Protein AF-A0AAT9EXA2-F1 (afdb_monomer)

Sequence (111 aa):
MKRIVLAGVALCSCCFAQARVDLEYHAAPPKDSKVTEEYQKKRDALRHKVWNVDNLTLANEQAIAREQQREAAETAERQQRNLEQQQKKQRCLRRHSKDPHREAKCYTHSF

Structure (mmCIF, N/CA/C/O backbone):
data_AF-A0AAT9EXA2-F1
#
_entry.id   AF-A0AAT9EXA2-F1
#
loop_
_atom_site.group_PDB
_atom_site.id
_atom_site.type_symbol
_atom_site.label_atom_id
_atom_site.label_alt_id
_atom_site.label_comp_id
_atom_site.label_asym_id
_atom_site.label_entity_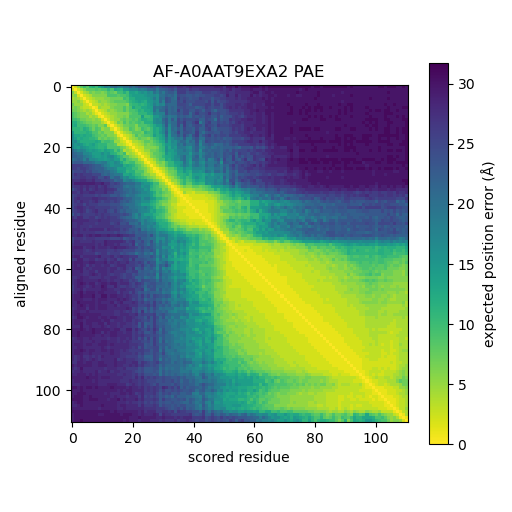id
_atom_site.label_seq_id
_atom_site.pdbx_PDB_ins_code
_atom_site.Cartn_x
_atom_site.Cartn_y
_atom_site.Cartn_z
_atom_site.occupancy
_atom_site.B_iso_or_equiv
_atom_site.auth_seq_id
_atom_site.auth_comp_id
_atom_site.auth_asym_id
_atom_site.auth_atom_id
_atom_site.pdbx_PDB_model_num
ATOM 1 N N . MET A 1 1 ? -45.460 -27.686 87.177 1.00 50.16 1 MET A N 1
ATOM 2 C CA . MET A 1 1 ? -46.004 -26.866 86.066 1.00 50.16 1 MET A CA 1
ATOM 3 C C . MET A 1 1 ? -45.321 -25.503 85.855 1.00 50.16 1 MET A C 1
ATOM 5 O O . MET A 1 1 ? -45.419 -24.980 84.760 1.00 50.16 1 MET A O 1
ATOM 9 N N . LYS A 1 2 ? -44.564 -24.935 86.814 1.00 54.06 2 LYS A N 1
ATOM 10 C CA . LYS A 1 2 ? -43.887 -23.624 86.637 1.00 54.06 2 LYS A CA 1
ATOM 11 C C . LYS A 1 2 ? -42.674 -23.623 85.679 1.00 54.06 2 LYS A C 1
ATOM 13 O O . LYS A 1 2 ? -42.383 -22.603 85.072 1.00 54.06 2 LYS A O 1
ATOM 18 N N . ARG A 1 3 ? -41.983 -24.760 85.508 1.00 55.81 3 ARG A N 1
ATOM 19 C CA . ARG A 1 3 ? -40.757 -24.861 84.681 1.00 55.81 3 ARG A CA 1
ATOM 20 C C . ARG A 1 3 ? -41.019 -24.913 83.167 1.00 55.81 3 ARG A C 1
ATOM 22 O O . ARG A 1 3 ? -40.190 -24.452 82.398 1.00 55.81 3 ARG A O 1
ATOM 29 N N . ILE A 1 4 ? -42.181 -25.421 82.754 1.00 59.56 4 ILE A N 1
ATOM 30 C CA . ILE A 1 4 ? -42.553 -25.569 81.334 1.00 59.56 4 ILE A CA 1
ATOM 31 C C . ILE A 1 4 ? -42.943 -24.208 80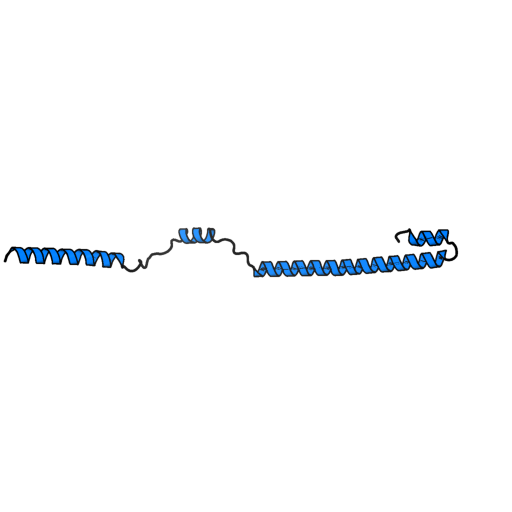.737 1.00 59.56 4 ILE A C 1
ATOM 33 O O . ILE A 1 4 ? -42.571 -23.892 79.614 1.00 59.56 4 ILE A O 1
ATOM 37 N N . VAL A 1 5 ? -43.616 -23.365 81.527 1.00 60.38 5 VAL A N 1
ATOM 38 C CA . VAL A 1 5 ? -44.009 -22.007 81.116 1.00 60.38 5 VAL A CA 1
ATOM 39 C C . VAL A 1 5 ? -42.778 -21.119 80.905 1.00 60.38 5 VAL A C 1
ATOM 41 O O . VAL A 1 5 ? -42.699 -20.414 79.907 1.00 60.38 5 VAL A O 1
ATOM 44 N N . LEU A 1 6 ? -41.773 -21.210 81.784 1.00 58.03 6 LEU A N 1
ATOM 45 C CA . LEU A 1 6 ? -40.513 -20.466 81.647 1.00 58.03 6 LEU A CA 1
ATOM 46 C C . LEU A 1 6 ? -39.705 -20.886 80.409 1.00 58.03 6 LEU A C 1
ATOM 48 O O . LEU A 1 6 ? -39.175 -20.026 79.710 1.00 58.03 6 LEU A O 1
ATOM 52 N N . ALA A 1 7 ? -39.657 -22.186 80.103 1.00 58.06 7 ALA A N 1
ATOM 53 C CA . ALA A 1 7 ? -39.002 -22.684 78.894 1.00 58.06 7 ALA A CA 1
ATOM 54 C C . ALA A 1 7 ? -39.726 -22.231 77.611 1.00 58.06 7 ALA A C 1
ATOM 56 O O . ALA A 1 7 ? -39.072 -21.863 76.638 1.00 58.06 7 ALA A O 1
ATOM 57 N N . GLY A 1 8 ? -41.064 -22.188 77.624 1.00 59.44 8 GLY A N 1
ATOM 58 C CA . GLY A 1 8 ? -41.862 -21.694 76.498 1.00 59.44 8 GLY A CA 1
ATOM 59 C C . GLY A 1 8 ? -41.655 -20.203 76.212 1.00 59.44 8 GLY A C 1
ATOM 60 O O . GLY A 1 8 ? -41.521 -19.817 75.055 1.00 59.44 8 GLY A O 1
ATOM 61 N N . VAL A 1 9 ? -41.553 -19.366 77.252 1.00 60.59 9 VAL A N 1
ATOM 62 C CA . VAL A 1 9 ? -41.283 -17.920 77.106 1.00 60.59 9 VAL A CA 1
ATOM 63 C C . VAL A 1 9 ? -39.867 -17.666 76.573 1.00 60.59 9 VAL A C 1
ATOM 65 O O . VAL A 1 9 ? -39.679 -16.802 75.716 1.00 60.59 9 VAL A O 1
ATOM 68 N N . ALA A 1 10 ? -38.882 -18.444 77.031 1.00 59.31 10 ALA A N 1
ATOM 69 C CA . ALA A 1 10 ? -37.506 -18.345 76.550 1.00 59.31 10 ALA A CA 1
ATOM 70 C C . ALA A 1 10 ? -37.379 -18.752 75.072 1.00 59.31 10 ALA A C 1
ATOM 72 O O . ALA A 1 10 ? -36.789 -18.012 74.289 1.00 59.31 10 ALA A O 1
ATOM 73 N N . LEU A 1 11 ? -37.996 -19.870 74.671 1.00 59.12 11 LEU A N 1
ATOM 74 C CA . LEU A 1 11 ? -38.008 -20.327 73.275 1.00 59.12 11 LEU A CA 1
ATOM 75 C C . LEU A 1 11 ? -38.705 -19.325 72.344 1.00 59.12 11 LEU A C 1
ATOM 77 O O . LEU A 1 11 ? -38.208 -19.055 71.255 1.00 59.12 11 LEU A O 1
ATOM 81 N N . CYS A 1 12 ? -39.807 -18.720 72.793 1.00 59.47 12 CYS A N 1
ATOM 82 C CA . CYS A 1 12 ? -40.532 -17.716 72.016 1.00 59.47 12 CYS A CA 1
ATOM 83 C C . CYS A 1 12 ? -39.682 -16.447 71.795 1.00 59.47 12 CYS A C 1
ATOM 85 O O . CYS A 1 12 ? -39.610 -15.939 70.682 1.00 59.47 12 CYS A O 1
ATOM 87 N N . SER A 1 13 ? -38.961 -15.980 72.824 1.00 59.03 13 SER A N 1
ATOM 88 C CA . SER A 1 13 ? -38.085 -14.797 72.748 1.00 59.03 13 SER A CA 1
ATOM 89 C C . SER A 1 13 ? -36.921 -14.959 71.754 1.00 59.03 13 SER A C 1
ATOM 91 O O . SER A 1 13 ? -36.599 -14.029 71.011 1.00 59.03 13 SER A O 1
ATOM 93 N N . CYS A 1 14 ? -36.317 -16.150 71.679 1.00 57.88 14 CYS A N 1
ATOM 94 C CA . CYS A 1 14 ? -35.193 -16.421 70.777 1.00 57.88 14 CYS A CA 1
ATOM 95 C C . CYS A 1 14 ? -35.599 -16.418 69.291 1.00 57.88 14 CYS A C 1
ATOM 97 O O . CYS A 1 14 ? -34.852 -15.908 68.455 1.00 57.88 14 CYS A O 1
ATOM 99 N N . CYS A 1 15 ? -36.799 -16.908 68.960 1.00 58.69 15 CYS A N 1
ATOM 100 C CA . CYS A 1 15 ? -37.290 -16.942 67.579 1.00 58.69 15 CYS A CA 1
ATOM 101 C C . CYS A 1 15 ? -37.530 -15.537 66.997 1.00 58.69 15 CYS A C 1
ATOM 103 O O . CYS A 1 15 ? -37.249 -15.300 65.822 1.00 58.69 15 CYS A O 1
ATOM 105 N N . PHE A 1 16 ? -37.992 -14.579 67.810 1.00 57.62 16 PHE A N 1
ATOM 106 C CA . PHE A 1 16 ? -38.194 -13.197 67.353 1.00 57.62 16 PHE A CA 1
ATOM 107 C C . PHE A 1 16 ? -36.881 -12.437 67.131 1.00 57.62 16 PHE A C 1
ATOM 109 O O . PHE A 1 16 ? -36.838 -11.535 66.295 1.00 57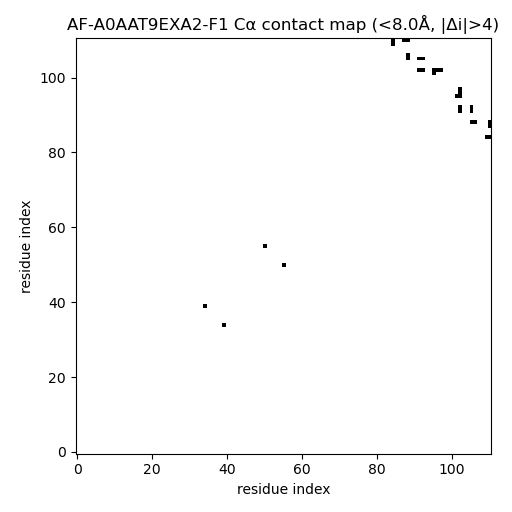.62 16 PHE A O 1
ATOM 116 N N . ALA A 1 17 ? -35.809 -12.793 67.846 1.00 58.38 17 ALA A N 1
ATOM 117 C CA . ALA A 1 17 ? -34.489 -12.204 67.632 1.00 58.38 17 ALA A CA 1
ATOM 118 C C . ALA A 1 17 ? -33.882 -12.641 66.288 1.00 58.38 17 ALA A C 1
ATOM 120 O O . ALA A 1 17 ? -33.373 -11.800 65.554 1.00 58.38 17 ALA A O 1
ATOM 121 N N . GLN A 1 18 ? -33.996 -13.924 65.926 1.00 58.06 18 GLN A N 1
ATOM 122 C CA . GLN A 1 18 ? -33.449 -14.446 64.665 1.00 58.06 18 GLN A CA 1
ATOM 123 C C . GLN A 1 18 ? -34.204 -13.917 63.436 1.00 58.06 18 GLN A C 1
ATOM 125 O O . GLN A 1 18 ? -33.579 -13.565 62.440 1.00 58.06 18 GLN A O 1
ATOM 130 N N . ALA A 1 19 ? -35.528 -13.757 63.530 1.00 58.94 19 ALA A N 1
ATOM 131 C CA . ALA A 1 19 ? -36.341 -13.231 62.433 1.00 58.94 19 ALA A CA 1
ATOM 132 C C . ALA A 1 19 ? -36.059 -11.750 62.100 1.00 58.94 19 ALA A C 1
ATOM 134 O O . ALA A 1 19 ? -36.269 -11.326 60.965 1.00 58.94 19 ALA A O 1
ATOM 135 N N . ARG A 1 20 ? -35.580 -10.949 63.065 1.00 58.22 20 ARG A N 1
ATOM 136 C CA . ARG A 1 20 ? -35.201 -9.548 62.804 1.00 58.22 20 ARG A CA 1
ATOM 137 C C . ARG A 1 20 ? -33.886 -9.422 62.045 1.00 58.22 20 ARG A C 1
ATOM 139 O O . ARG A 1 20 ? -33.782 -8.562 61.179 1.00 58.22 20 ARG A O 1
ATOM 146 N N . VAL A 1 21 ? -32.921 -10.290 62.337 1.00 58.22 21 VAL A N 1
ATOM 147 C CA . VAL A 1 21 ? -31.608 -10.269 61.676 1.00 58.22 21 VAL A CA 1
ATOM 148 C C . VAL A 1 21 ? -31.733 -10.672 60.203 1.00 58.22 21 VAL A C 1
ATOM 150 O O . VAL A 1 21 ? -31.111 -10.053 59.345 1.00 58.22 21 VAL A O 1
ATOM 153 N N . ASP A 1 22 ? -32.599 -11.641 59.894 1.00 56.12 22 ASP A N 1
ATOM 154 C CA . ASP A 1 22 ? -32.860 -12.061 58.509 1.00 56.12 22 ASP A CA 1
ATOM 155 C C . ASP A 1 22 ? -33.569 -10.969 57.684 1.00 56.12 22 ASP A C 1
ATOM 157 O O . ASP A 1 22 ? -33.298 -10.793 56.496 1.00 56.12 22 ASP A O 1
ATOM 161 N N . LEU A 1 23 ? -34.441 -10.173 58.314 1.00 54.81 23 LEU A N 1
ATOM 162 C CA . LEU A 1 23 ? -35.125 -9.062 57.646 1.00 54.81 23 LEU A CA 1
ATOM 163 C C . LEU A 1 23 ? -34.180 -7.883 57.351 1.00 54.81 23 LEU A C 1
ATOM 165 O O . LEU A 1 23 ? -34.324 -7.225 56.322 1.00 54.81 23 LEU A O 1
ATOM 169 N N . GLU A 1 24 ? -33.208 -7.625 58.230 1.00 58.25 24 GLU A N 1
ATOM 170 C CA . GLU A 1 24 ? -32.182 -6.594 58.023 1.00 58.25 24 GLU A CA 1
ATOM 171 C C . GLU A 1 24 ? -31.160 -7.000 56.952 1.00 58.25 24 GLU A C 1
ATOM 173 O O . GLU A 1 24 ? -30.728 -6.154 56.169 1.00 58.25 24 GLU A O 1
ATOM 178 N N . TYR A 1 25 ? -30.819 -8.290 56.855 1.00 60.47 25 TYR A N 1
ATOM 179 C CA . TYR A 1 25 ? -29.910 -8.805 55.826 1.00 60.47 25 TYR A CA 1
ATOM 180 C C . TYR A 1 25 ? -30.530 -8.787 54.417 1.00 60.47 25 TYR A C 1
ATOM 182 O O . TYR A 1 25 ? -29.833 -8.548 53.430 1.00 60.47 25 TYR A O 1
ATOM 190 N N . HIS A 1 26 ? -31.851 -8.973 54.319 1.00 58.31 26 HIS A N 1
ATOM 191 C CA . HIS A 1 26 ? -32.614 -8.883 53.069 1.00 58.31 26 HIS A CA 1
ATOM 192 C C . HIS A 1 26 ? -33.239 -7.504 52.807 1.00 58.31 26 HIS A C 1
ATOM 194 O O . HIS A 1 26 ? -34.072 -7.366 51.904 1.00 58.31 26 HIS A O 1
ATOM 200 N N . ALA A 1 27 ? -32.848 -6.471 53.560 1.00 62.78 27 ALA A N 1
ATOM 201 C CA . ALA A 1 27 ? -33.299 -5.112 53.305 1.00 62.78 27 ALA A CA 1
ATOM 202 C C . ALA A 1 27 ? -32.951 -4.699 51.864 1.00 62.78 27 ALA A C 1
ATOM 204 O O . ALA A 1 27 ? -31.828 -4.884 51.390 1.00 62.78 27 ALA A O 1
ATOM 205 N N . ALA A 1 28 ? -33.943 -4.156 51.151 1.00 64.69 28 ALA A N 1
ATOM 206 C CA . ALA A 1 28 ? -33.766 -3.695 49.781 1.00 64.69 28 ALA A CA 1
ATOM 207 C C . ALA A 1 28 ? -32.575 -2.721 49.700 1.00 64.69 28 ALA A C 1
ATOM 209 O O . ALA A 1 28 ? -32.428 -1.874 50.589 1.00 64.69 28 ALA A O 1
ATOM 210 N N . PRO A 1 29 ? -31.737 -2.809 48.649 1.00 62.00 29 PRO A N 1
ATOM 211 C CA . PRO A 1 29 ? -30.592 -1.925 48.506 1.00 62.00 29 PRO A CA 1
ATOM 212 C C . PRO A 1 29 ? -31.059 -0.463 48.590 1.00 62.00 29 PRO A C 1
ATOM 214 O O . PRO A 1 29 ? -32.098 -0.120 48.010 1.00 62.00 29 PRO A O 1
ATOM 217 N N . PRO A 1 30 ? -30.341 0.399 49.332 1.00 63.47 30 PRO A N 1
ATOM 218 C CA . PRO A 1 30 ? -30.769 1.770 49.559 1.00 63.47 30 PRO A CA 1
ATOM 219 C C . PRO A 1 30 ? -30.947 2.479 48.215 1.00 63.47 30 PRO A C 1
ATOM 221 O O . PRO A 1 30 ? -30.022 2.543 47.406 1.00 63.47 30 PRO A O 1
ATOM 224 N N . LYS A 1 31 ? -32.147 3.031 47.984 1.00 60.00 31 LYS A N 1
ATOM 225 C CA . LYS A 1 31 ? -32.501 3.766 46.752 1.00 60.00 31 LYS A CA 1
ATOM 226 C C . LYS A 1 31 ? -31.576 4.959 46.468 1.00 60.00 31 LYS A C 1
ATOM 228 O O . LYS A 1 31 ? -31.523 5.425 45.336 1.00 60.00 31 LYS A O 1
ATOM 233 N N . ASP A 1 32 ? -30.831 5.408 47.477 1.00 60.28 32 ASP A N 1
ATOM 234 C CA . ASP A 1 32 ? -29.918 6.548 47.434 1.00 60.28 32 ASP A CA 1
ATOM 235 C C . ASP A 1 32 ? -28.438 6.159 47.304 1.00 60.28 32 ASP A C 1
ATOM 237 O O . ASP A 1 32 ? -27.560 6.923 47.704 1.00 60.28 32 ASP A O 1
ATOM 241 N N . SER A 1 33 ? -28.106 5.016 46.692 1.00 62.19 33 SER A N 1
ATOM 242 C CA . SER A 1 33 ? -26.736 4.779 46.212 1.00 62.19 33 SER A CA 1
ATOM 243 C C . SER A 1 33 ? -26.434 5.662 44.987 1.00 62.19 33 SER A C 1
ATOM 245 O O . SER A 1 33 ? -26.159 5.176 43.887 1.00 62.19 33 SER A O 1
ATOM 247 N N . LYS A 1 34 ? -26.541 6.986 45.139 1.00 67.94 34 LYS A N 1
ATOM 248 C CA . LYS A 1 34 ? -26.115 7.941 44.120 1.00 67.94 34 LYS A CA 1
ATOM 249 C C . LYS A 1 3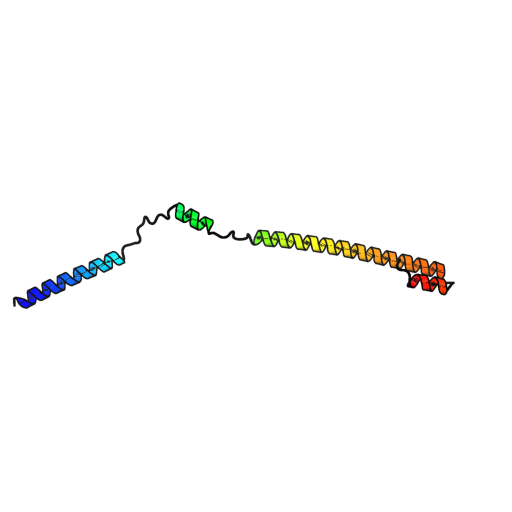4 ? -24.606 7.830 44.019 1.00 67.94 34 LYS A C 1
ATOM 251 O O . LYS A 1 34 ? -23.877 8.186 44.941 1.00 67.94 34 LYS A O 1
ATOM 256 N N . VAL A 1 35 ? -24.149 7.298 42.894 1.00 71.94 35 VAL A N 1
ATOM 257 C CA . VAL A 1 35 ? -22.738 7.317 42.537 1.00 71.94 35 VAL A CA 1
ATOM 258 C C . VAL A 1 35 ? -22.284 8.774 42.573 1.00 71.94 35 VAL A C 1
ATOM 260 O O . VAL A 1 35 ? -22.839 9.616 41.868 1.00 71.94 35 VAL A O 1
ATOM 263 N N . THR A 1 36 ? -21.328 9.090 43.444 1.00 82.38 36 THR A N 1
ATOM 264 C CA . THR A 1 36 ? -20.809 10.451 43.577 1.00 82.38 36 THR A CA 1
ATOM 265 C C . THR A 1 36 ? -20.162 10.889 42.267 1.00 82.38 36 THR A C 1
ATOM 267 O O . THR A 1 36 ? -19.494 10.100 41.595 1.00 82.38 36 THR A O 1
ATOM 270 N N . GLU A 1 37 ? -20.319 12.163 41.902 1.00 82.69 37 GLU A N 1
ATOM 271 C CA . GLU A 1 37 ? -19.728 12.705 40.670 1.00 82.69 37 GLU A CA 1
ATOM 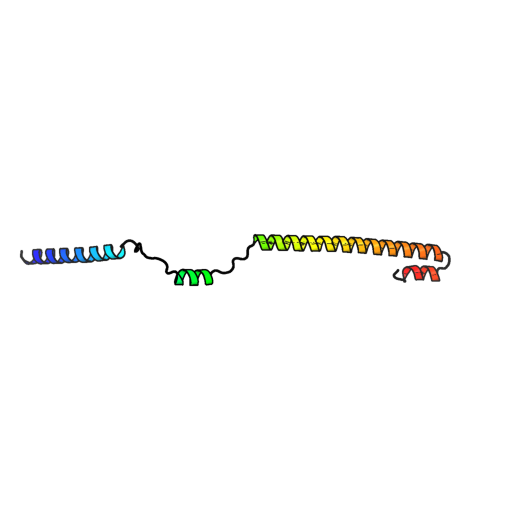272 C C . GLU A 1 37 ? -18.211 12.484 40.605 1.00 82.69 37 GLU A C 1
ATOM 274 O O . GLU A 1 37 ? -17.652 12.251 39.536 1.00 82.69 37 GLU A O 1
ATOM 279 N N . GLU A 1 38 ? -17.536 12.500 41.756 1.00 83.31 38 GLU A N 1
ATOM 280 C CA . GLU A 1 38 ? -16.108 12.201 41.862 1.00 83.31 38 GLU A CA 1
ATOM 281 C C . GLU A 1 38 ? -15.768 10.761 41.472 1.00 83.31 38 GLU A C 1
ATOM 283 O O . GLU A 1 38 ? -14.761 10.523 40.804 1.00 83.31 38 GLU A O 1
ATOM 288 N N . TYR A 1 39 ? -16.600 9.796 41.869 1.00 84.19 39 TYR A N 1
ATOM 289 C CA . TYR A 1 39 ? -16.429 8.405 41.467 1.00 84.19 39 TYR A CA 1
ATOM 290 C C . TYR A 1 39 ? -16.657 8.253 39.963 1.00 84.19 39 TYR A C 1
ATOM 292 O O . TYR A 1 39 ? -15.869 7.587 39.292 1.00 84.19 39 TYR A O 1
ATOM 300 N N . GLN A 1 40 ? -17.685 8.913 39.420 1.00 83.94 40 GLN A N 1
ATOM 301 C CA . GLN A 1 40 ? -17.977 8.886 37.988 1.00 83.94 40 GLN A CA 1
ATOM 302 C C . GLN A 1 40 ? -16.807 9.467 37.177 1.00 83.94 40 GLN A C 1
ATOM 304 O O . GLN A 1 40 ? -16.300 8.800 36.282 1.00 83.94 40 GLN A O 1
ATOM 309 N N . LYS A 1 41 ? -16.271 10.630 37.577 1.00 84.12 41 LYS A N 1
ATOM 310 C CA . LYS A 1 41 ? -15.092 11.251 36.946 1.00 84.12 41 LYS A CA 1
ATOM 311 C C . LYS A 1 41 ? -13.854 10.360 37.001 1.00 84.12 41 LYS A C 1
ATOM 313 O O . LYS A 1 41 ? -13.147 10.243 36.005 1.00 84.12 41 LYS A O 1
ATOM 318 N N . LYS A 1 42 ? -13.583 9.710 38.139 1.00 86.56 42 LYS A N 1
ATOM 319 C CA . LYS A 1 42 ? -12.461 8.762 38.268 1.00 86.56 42 LYS A CA 1
ATOM 320 C C . LYS A 1 42 ? -12.654 7.547 37.363 1.00 86.56 42 LYS A C 1
ATOM 322 O O . LYS A 1 42 ? -11.706 7.106 36.722 1.00 86.56 42 LYS A O 1
ATOM 327 N N . ARG A 1 43 ? -13.878 7.027 37.274 1.00 83.12 43 ARG A N 1
ATOM 328 C CA . ARG A 1 43 ? -14.220 5.894 36.409 1.00 83.12 43 ARG A CA 1
ATOM 329 C C . ARG A 1 43 ? -14.122 6.247 34.926 1.00 83.12 43 ARG A C 1
ATOM 331 O O . ARG A 1 43 ? -13.616 5.439 34.154 1.00 83.12 43 ARG A O 1
ATOM 338 N N . ASP A 1 44 ? -14.540 7.447 34.547 1.00 81.44 44 ASP A N 1
ATOM 339 C CA . ASP A 1 44 ? -14.445 7.948 33.177 1.00 81.44 44 ASP A CA 1
ATOM 340 C C . ASP A 1 44 ? -12.994 8.266 32.789 1.00 81.44 44 ASP A C 1
ATOM 342 O O . ASP A 1 44 ? -12.585 7.969 31.673 1.00 81.44 44 ASP A O 1
ATOM 346 N N . ALA A 1 45 ? -12.173 8.767 33.718 1.00 80.25 45 ALA A N 1
ATOM 347 C CA . ALA A 1 45 ? -10.733 8.939 33.504 1.00 80.25 45 A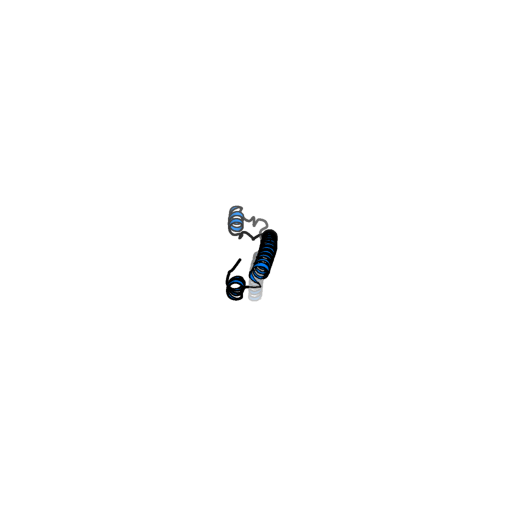LA A CA 1
ATOM 348 C C . ALA A 1 45 ? -9.988 7.600 33.345 1.00 80.25 45 ALA A C 1
ATOM 350 O O . ALA A 1 45 ? -8.971 7.532 32.656 1.00 80.25 45 ALA A O 1
ATOM 351 N N . LEU A 1 46 ? -10.500 6.532 33.964 1.00 79.25 46 LEU A N 1
ATOM 352 C CA . LEU A 1 46 ? -9.997 5.165 33.811 1.00 79.25 46 LEU A CA 1
ATOM 353 C C . LEU A 1 46 ? -10.550 4.459 32.566 1.00 79.25 46 LEU A C 1
ATOM 355 O O . LEU A 1 46 ? -10.055 3.384 32.219 1.00 79.25 46 LEU A O 1
ATOM 359 N N . ARG A 1 47 ? -11.552 5.024 31.873 1.00 74.88 47 ARG A N 1
ATOM 360 C CA . ARG A 1 47 ? -11.985 4.463 30.593 1.00 74.88 47 ARG A CA 1
ATOM 361 C C . ARG A 1 47 ? -10.859 4.629 29.586 1.00 74.88 47 ARG A C 1
ATOM 363 O O . ARG A 1 47 ? -10.511 5.732 29.174 1.00 74.88 47 ARG A O 1
ATOM 370 N N . HIS A 1 48 ? -10.307 3.499 29.164 1.00 69.19 48 HIS A N 1
ATOM 371 C CA . HIS A 1 48 ? -9.376 3.452 28.049 1.00 69.19 48 HIS A CA 1
ATOM 372 C C . HIS A 1 48 ? -10.012 4.125 26.827 1.00 69.19 48 HIS A C 1
ATOM 374 O O . HIS A 1 48 ? -11.205 3.944 26.564 1.00 69.19 48 HIS A O 1
ATOM 380 N N . LYS A 1 49 ? -9.216 4.885 26.064 1.00 69.94 49 LYS A N 1
ATOM 381 C CA . LYS A 1 49 ? -9.620 5.324 24.726 1.00 69.94 49 LYS A CA 1
ATOM 382 C C . LYS A 1 49 ? -9.888 4.068 23.904 1.00 69.94 49 LYS A C 1
ATOM 384 O O . LYS A 1 49 ? -8.951 3.398 23.479 1.00 69.94 49 LYS A O 1
ATOM 389 N N . VAL A 1 50 ? -11.162 3.734 23.728 1.00 71.56 50 VAL A N 1
ATOM 390 C CA . VAL A 1 50 ? -11.575 2.676 22.813 1.00 71.56 50 VAL A CA 1
ATOM 391 C C . VAL A 1 50 ? -11.181 3.168 21.432 1.00 71.56 50 VAL A C 1
ATOM 393 O O . VAL A 1 50 ? -11.697 4.182 20.959 1.00 71.56 50 VAL A O 1
ATOM 396 N N . TRP A 1 51 ? -10.188 2.516 20.835 1.00 70.94 51 TRP A N 1
ATOM 397 C CA . TRP A 1 51 ? -9.793 2.821 19.471 1.00 70.94 51 TRP A CA 1
ATOM 398 C C . TRP A 1 51 ? -11.024 2.625 18.594 1.00 70.94 51 TRP A C 1
ATOM 400 O O . TRP A 1 51 ? -11.647 1.564 18.640 1.00 70.94 51 TRP A O 1
ATOM 410 N N . ASN A 1 52 ? -11.411 3.654 17.841 1.00 81.75 52 ASN A N 1
ATOM 411 C CA . ASN A 1 52 ? -12.495 3.502 16.886 1.00 81.75 52 ASN A CA 1
ATOM 412 C C . ASN A 1 52 ? -11.978 2.598 15.760 1.00 81.75 52 ASN A C 1
ATOM 414 O O . ASN A 1 52 ? -11.178 3.034 14.929 1.00 81.75 52 ASN A O 1
ATOM 418 N N . VAL A 1 53 ? -12.384 1.328 15.809 1.00 85.50 53 VAL A N 1
ATOM 419 C CA . VAL A 1 53 ? -11.954 0.287 14.873 1.00 85.50 53 VAL A CA 1
ATOM 420 C C . VAL A 1 53 ? -12.336 0.674 13.449 1.00 85.50 53 VAL A C 1
ATOM 422 O O . VAL A 1 53 ? -11.490 0.563 12.572 1.00 85.50 53 VAL A O 1
ATOM 425 N N . ASP A 1 54 ? -13.526 1.242 13.243 1.00 88.19 54 ASP A N 1
ATOM 426 C CA . ASP A 1 54 ? -14.025 1.635 11.920 1.00 88.19 54 ASP A CA 1
ATOM 427 C C . ASP A 1 54 ? -13.171 2.746 11.289 1.00 88.19 54 ASP A C 1
ATOM 429 O O . ASP A 1 54 ? -12.857 2.731 10.099 1.00 88.19 54 ASP A O 1
ATOM 433 N N . ASN A 1 55 ? -12.726 3.709 12.102 1.00 88.56 55 ASN A N 1
ATOM 434 C CA . ASN A 1 55 ? -11.814 4.751 11.628 1.00 88.56 55 ASN A CA 1
ATOM 435 C C . ASN A 1 55 ? -10.432 4.181 11.288 1.00 88.56 55 ASN A C 1
ATOM 437 O O . ASN A 1 55 ? -9.784 4.644 10.349 1.00 88.56 55 ASN A O 1
ATOM 441 N N . LEU A 1 56 ? -9.965 3.196 12.061 1.00 89.19 56 LEU A N 1
ATOM 442 C CA . LEU A 1 56 ? -8.676 2.556 11.829 1.00 89.19 56 LEU A CA 1
ATOM 443 C C . LEU A 1 56 ? -8.703 1.696 10.561 1.00 89.19 56 LEU A C 1
ATOM 445 O O . LEU A 1 56 ? -7.755 1.752 9.779 1.00 89.19 56 LEU A O 1
ATOM 449 N N . THR A 1 57 ? -9.780 0.942 10.330 1.00 93.00 57 THR A N 1
ATOM 450 C CA . THR A 1 57 ? -9.949 0.133 9.116 1.00 93.00 57 THR A CA 1
ATOM 451 C C . THR A 1 57 ? -10.032 1.020 7.884 1.00 93.00 57 THR A C 1
ATOM 453 O O . THR A 1 57 ? -9.286 0.788 6.938 1.00 93.00 57 THR A O 1
ATOM 456 N N . LEU A 1 58 ? -10.822 2.100 7.928 1.00 95.56 58 LEU A N 1
ATOM 457 C CA . LEU A 1 58 ? -10.920 3.050 6.819 1.00 95.56 58 LEU A CA 1
ATOM 458 C C . LEU A 1 58 ? -9.562 3.690 6.491 1.00 95.56 58 LEU A C 1
ATOM 460 O O . LEU A 1 58 ? -9.189 3.803 5.323 1.00 95.56 58 LEU A O 1
ATOM 464 N N . ALA A 1 59 ? -8.799 4.100 7.508 1.00 94.19 59 ALA A N 1
ATOM 465 C CA . ALA A 1 59 ? -7.467 4.664 7.300 1.00 94.19 59 ALA A CA 1
ATOM 466 C C . ALA A 1 59 ? -6.501 3.643 6.678 1.00 94.19 59 ALA A C 1
ATOM 468 O O . ALA A 1 59 ? -5.692 4.002 5.820 1.00 94.19 59 ALA A O 1
ATOM 469 N N . ASN A 1 60 ? -6.604 2.376 7.082 1.00 96.38 60 ASN A N 1
ATOM 470 C CA . ASN A 1 60 ? -5.772 1.301 6.558 1.00 96.38 60 ASN A CA 1
ATOM 471 C C . ASN A 1 60 ? -6.116 0.980 5.094 1.00 96.38 60 ASN A C 1
ATOM 473 O O . ASN A 1 60 ? -5.229 0.918 4.249 1.00 96.38 60 ASN A O 1
ATOM 477 N N . GLU A 1 61 ? -7.402 0.881 4.756 1.00 96.69 61 GLU A N 1
ATOM 478 C CA . GLU A 1 61 ? -7.859 0.680 3.374 1.00 96.69 61 GLU A CA 1
ATOM 479 C C . GLU A 1 61 ? -7.396 1.812 2.449 1.00 96.69 61 GLU A C 1
ATOM 481 O O . GLU A 1 61 ? -6.912 1.565 1.343 1.00 96.69 61 GLU A O 1
ATOM 486 N N . GLN A 1 62 ? -7.462 3.063 2.916 1.00 96.62 62 GLN A N 1
ATOM 487 C CA . GLN A 1 62 ? -6.945 4.207 2.165 1.00 96.62 62 GLN A CA 1
ATOM 488 C C . GLN A 1 62 ? -5.426 4.148 1.968 1.00 96.62 62 GLN A C 1
ATOM 490 O O . GLN A 1 62 ? -4.934 4.564 0.917 1.00 96.62 62 GLN A O 1
ATOM 495 N N . ALA A 1 63 ? -4.675 3.667 2.961 1.00 97.06 63 ALA A N 1
ATOM 496 C CA . ALA A 1 63 ? -3.232 3.488 2.842 1.00 97.06 63 ALA A CA 1
ATOM 497 C C . ALA A 1 63 ? -2.898 2.419 1.790 1.00 97.06 63 ALA A C 1
ATOM 499 O O . ALA A 1 63 ? -2.132 2.699 0.868 1.00 97.06 63 ALA A O 1
ATOM 500 N N . ILE A 1 64 ? -3.567 1.265 1.853 1.00 97.19 64 ILE A N 1
ATOM 501 C CA . ILE A 1 64 ? -3.408 0.164 0.892 1.00 97.19 64 ILE A CA 1
ATOM 502 C C . ILE A 1 64 ? -3.732 0.632 -0.532 1.00 97.19 64 ILE A C 1
ATOM 504 O O . ILE A 1 64 ? -2.962 0.388 -1.458 1.00 97.19 64 ILE A O 1
ATOM 508 N N . ALA A 1 65 ? -4.832 1.366 -0.721 1.00 97.06 65 ALA A N 1
ATOM 509 C CA . ALA A 1 65 ? -5.208 1.880 -2.037 1.00 97.06 65 ALA A CA 1
ATOM 510 C C . ALA A 1 65 ? -4.138 2.818 -2.629 1.00 97.06 65 ALA A C 1
ATOM 512 O O . ALA A 1 65 ? -3.863 2.778 -3.830 1.00 97.06 65 ALA A O 1
ATOM 513 N N . ARG A 1 66 ? -3.496 3.650 -1.797 1.00 96.56 66 ARG A N 1
ATOM 514 C CA . ARG A 1 66 ? -2.402 4.534 -2.234 1.00 96.56 66 ARG A CA 1
ATOM 515 C C . ARG A 1 66 ? -1.148 3.752 -2.608 1.00 96.56 66 ARG A C 1
ATOM 517 O O . ARG A 1 66 ? -0.484 4.122 -3.572 1.00 96.56 66 ARG A O 1
ATOM 524 N N . GLU A 1 67 ? -0.815 2.705 -1.861 1.00 97.00 67 GLU A N 1
ATOM 525 C CA . GLU A 1 67 ? 0.322 1.835 -2.174 1.00 97.00 67 GLU A CA 1
ATOM 526 C C . GLU A 1 67 ? 0.101 1.101 -3.496 1.00 97.00 67 GLU A C 1
ATOM 528 O O . GLU A 1 67 ? 0.948 1.184 -4.381 1.00 97.00 67 GLU A O 1
ATOM 533 N N . GLN A 1 68 ? -1.085 0.526 -3.704 1.00 96.88 68 GLN A N 1
ATOM 534 C CA . GLN A 1 68 ? -1.440 -0.129 -4.966 1.00 96.88 68 GLN A CA 1
ATOM 535 C C . GLN A 1 68 ? -1.366 0.825 -6.166 1.00 96.88 68 GLN A C 1
ATOM 537 O O . GLN A 1 68 ? -0.871 0.454 -7.229 1.00 96.88 68 GLN A O 1
ATOM 542 N N . GLN A 1 69 ? -1.812 2.077 -6.011 1.00 96.44 69 GLN A N 1
ATOM 543 C CA . GLN A 1 69 ? -1.677 3.085 -7.067 1.00 96.44 69 GLN A CA 1
ATOM 544 C C . GLN A 1 69 ? -0.212 3.414 -7.378 1.00 96.44 69 GLN A C 1
ATOM 546 O O . GLN A 1 69 ? 0.147 3.576 -8.545 1.00 96.44 69 GLN A O 1
ATOM 551 N N . ARG A 1 70 ? 0.644 3.500 -6.352 1.00 96.75 70 ARG A N 1
ATOM 552 C CA . ARG A 1 70 ? 2.084 3.742 -6.530 1.00 96.75 70 ARG A CA 1
ATOM 553 C C . ARG A 1 70 ? 2.765 2.571 -7.223 1.00 96.75 70 ARG A C 1
ATOM 555 O O . ARG A 1 70 ? 3.530 2.800 -8.152 1.00 96.75 70 ARG A O 1
ATOM 562 N N . GLU A 1 71 ? 2.453 1.342 -6.827 1.00 97.12 71 GLU A N 1
ATOM 563 C CA . GLU A 1 71 ? 2.977 0.140 -7.478 1.00 97.12 71 GLU A CA 1
ATOM 564 C C . GLU A 1 71 ? 2.526 0.048 -8.939 1.00 97.12 71 GLU A C 1
ATOM 566 O O . GLU A 1 71 ? 3.333 -0.241 -9.824 1.00 97.12 71 GLU A O 1
ATOM 571 N N . ALA A 1 72 ? 1.259 0.354 -9.233 1.00 96.12 72 ALA A N 1
ATOM 572 C CA . ALA A 1 72 ? 0.754 0.398 -10.603 1.00 96.12 72 ALA A CA 1
ATOM 573 C C . ALA A 1 72 ? 1.494 1.449 -11.454 1.00 96.12 72 ALA A C 1
ATOM 575 O O . ALA A 1 72 ? 1.872 1.175 -12.594 1.00 96.12 72 ALA A O 1
ATOM 576 N N . ALA A 1 73 ? 1.759 2.634 -10.897 1.00 96.62 73 ALA A N 1
ATOM 577 C CA . ALA A 1 73 ? 2.538 3.664 -11.579 1.00 96.62 73 ALA A CA 1
ATOM 578 C C . ALA A 1 73 ? 3.999 3.231 -11.794 1.00 96.62 73 ALA A C 1
ATOM 580 O O . ALA A 1 73 ? 4.512 3.318 -12.909 1.00 96.62 73 ALA A O 1
ATOM 581 N N . GLU A 1 74 ? 4.661 2.699 -10.764 1.00 97.06 74 GLU A N 1
ATOM 582 C CA . GLU A 1 74 ? 6.059 2.267 -10.852 1.00 97.06 74 GLU A CA 1
ATOM 583 C C . GLU A 1 74 ? 6.235 1.104 -11.838 1.00 97.06 74 GLU A C 1
ATOM 585 O O . GLU A 1 74 ? 7.199 1.063 -12.608 1.00 97.06 74 GLU A O 1
ATOM 590 N N . THR A 1 75 ? 5.295 0.157 -11.853 1.00 96.75 75 THR A N 1
ATOM 591 C CA . THR A 1 75 ? 5.312 -0.958 -12.805 1.00 96.75 75 THR A CA 1
ATOM 592 C C . THR A 1 75 ? 5.105 -0.475 -14.236 1.00 96.75 75 THR A C 1
ATOM 594 O O . THR A 1 75 ? 5.850 -0.912 -15.116 1.00 96.75 75 THR A O 1
ATOM 597 N N . ALA A 1 76 ? 4.185 0.464 -14.474 1.00 96.19 76 ALA A N 1
ATOM 598 C CA . ALA A 1 76 ? 3.998 1.078 -15.786 1.00 96.19 76 ALA A CA 1
ATOM 599 C C . ALA A 1 76 ? 5.264 1.817 -16.255 1.00 96.19 76 ALA A C 1
ATOM 601 O O . ALA A 1 76 ? 5.724 1.606 -17.379 1.00 96.19 76 ALA A O 1
ATOM 602 N N . GLU A 1 77 ? 5.895 2.610 -15.386 1.00 96.56 77 GLU A N 1
ATOM 603 C CA . GLU A 1 77 ? 7.161 3.273 -15.711 1.00 96.56 77 GLU A CA 1
ATOM 604 C C . GLU A 1 77 ? 8.288 2.273 -15.987 1.00 96.56 77 GLU A C 1
ATOM 606 O O . GLU A 1 77 ? 9.073 2.442 -16.921 1.00 96.56 77 GLU A O 1
ATOM 611 N N . ARG A 1 78 ? 8.393 1.208 -15.185 1.00 95.88 78 ARG A N 1
ATOM 612 C CA . ARG A 1 78 ? 9.407 0.166 -15.376 1.00 95.88 78 ARG A CA 1
ATOM 613 C C . ARG A 1 78 ? 9.208 -0.542 -16.715 1.00 95.88 78 ARG A C 1
ATOM 615 O O . ARG A 1 78 ? 10.187 -0.796 -17.414 1.00 95.88 78 ARG A O 1
ATOM 622 N N . GLN A 1 79 ? 7.962 -0.821 -17.095 1.00 96.19 79 GLN A N 1
ATOM 623 C CA . GLN A 1 79 ? 7.633 -1.368 -18.409 1.00 96.19 79 GLN A CA 1
ATOM 624 C C . GLN A 1 79 ? 8.031 -0.406 -19.532 1.00 96.19 79 GLN A C 1
ATOM 626 O O . GLN A 1 79 ? 8.684 -0.840 -20.480 1.00 96.19 79 GLN A O 1
ATOM 631 N N . GLN A 1 80 ? 7.726 0.889 -19.410 1.00 95.94 80 GLN A N 1
ATOM 632 C CA . GLN A 1 80 ? 8.141 1.895 -20.393 1.00 95.94 80 GLN A CA 1
ATOM 633 C C . GLN A 1 80 ? 9.666 1.958 -20.539 1.00 95.94 80 GLN A C 1
ATOM 635 O O . GLN A 1 80 ? 10.171 1.833 -21.654 1.00 95.94 80 GLN A O 1
ATOM 640 N N . ARG A 1 81 ? 10.412 2.034 -19.429 1.00 94.38 81 ARG A N 1
ATOM 641 C CA . ARG A 1 81 ? 11.886 2.019 -19.444 1.00 94.38 81 ARG A CA 1
ATOM 642 C C . ARG A 1 81 ? 12.437 0.764 -20.124 1.00 94.38 81 ARG A C 1
ATOM 644 O O . ARG A 1 81 ? 13.332 0.859 -20.961 1.00 94.38 81 ARG A O 1
ATOM 651 N N . ASN A 1 82 ? 11.873 -0.407 -19.825 1.00 93.50 82 ASN A N 1
ATOM 652 C CA . ASN A 1 82 ? 12.279 -1.664 -20.457 1.00 93.50 82 ASN A CA 1
ATOM 653 C C . ASN A 1 82 ? 12.022 -1.659 -21.972 1.00 93.50 82 ASN A C 1
ATOM 655 O O . ASN A 1 82 ? 12.871 -2.109 -22.744 1.00 93.50 82 ASN A O 1
ATOM 659 N N . LEU A 1 83 ? 10.874 -1.139 -22.415 1.00 94.25 83 LEU A N 1
ATOM 660 C CA . LEU A 1 83 ? 10.552 -1.012 -23.838 1.00 94.25 83 LEU A CA 1
ATOM 661 C C . LEU A 1 83 ? 11.511 -0.047 -24.544 1.00 94.25 83 LEU A C 1
ATOM 663 O O . LEU A 1 83 ? 12.023 -0.369 -25.617 1.00 94.25 83 LEU A O 1
ATOM 667 N N . GLU A 1 84 ? 11.816 1.100 -23.938 1.00 94.00 84 GLU A N 1
ATOM 668 C CA . GLU A 1 84 ? 12.793 2.052 -24.474 1.00 94.00 84 GLU A CA 1
ATOM 669 C C . GLU A 1 84 ? 14.187 1.430 -24.604 1.00 94.00 84 GLU A C 1
ATOM 671 O O . GLU A 1 84 ? 14.836 1.566 -25.646 1.00 94.00 84 GLU A O 1
ATOM 676 N N . GLN A 1 85 ? 14.637 0.693 -23.586 1.00 92.19 85 GLN A N 1
ATOM 677 C CA . GLN A 1 85 ? 15.905 -0.033 -23.628 1.00 92.19 85 GLN A CA 1
ATOM 678 C C . GLN A 1 85 ? 15.937 -1.062 -24.758 1.00 92.19 85 GLN A C 1
ATOM 680 O O . GLN A 1 85 ? 16.913 -1.131 -25.511 1.00 92.19 85 GLN A O 1
ATOM 685 N N . GLN A 1 86 ? 14.857 -1.828 -24.934 1.00 91.38 86 GLN A N 1
ATOM 686 C CA . GLN A 1 86 ? 14.746 -2.783 -26.036 1.00 91.38 86 GLN A CA 1
ATOM 687 C C . GLN A 1 86 ? 14.802 -2.085 -27.399 1.00 91.38 86 GLN A C 1
ATOM 689 O O . GLN A 1 86 ? 15.523 -2.541 -28.290 1.00 91.38 86 GLN A O 1
ATOM 694 N N . GLN A 1 87 ? 14.106 -0.959 -27.567 1.00 93.06 87 GLN A N 1
ATOM 695 C CA . GLN A 1 87 ? 14.138 -0.187 -28.811 1.00 93.06 87 GLN A CA 1
ATOM 696 C C . GLN A 1 87 ? 15.535 0.373 -29.109 1.00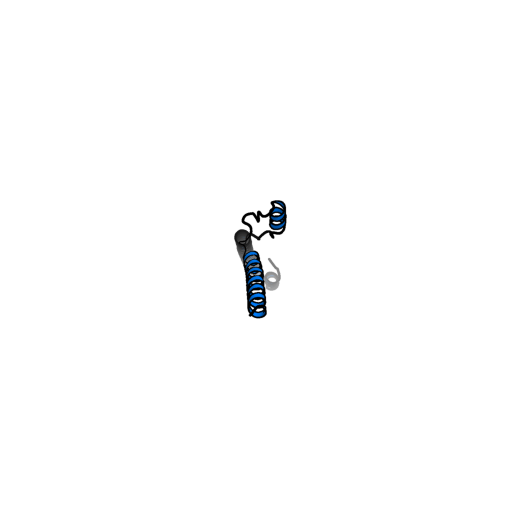 93.06 87 GLN A C 1
ATOM 698 O O . GLN A 1 87 ? 16.012 0.273 -30.245 1.00 93.06 87 GLN A O 1
ATOM 703 N N . LYS A 1 88 ? 16.226 0.926 -28.103 1.00 91.81 88 LYS A N 1
ATOM 704 C CA . LYS A 1 88 ? 17.612 1.407 -28.234 1.00 91.81 88 LYS A CA 1
ATOM 705 C C . LYS A 1 88 ? 18.557 0.274 -28.629 1.00 91.81 88 LYS A C 1
ATOM 707 O O . LYS A 1 88 ? 19.343 0.439 -29.566 1.00 91.81 88 LYS A O 1
ATOM 712 N N . LYS A 1 89 ? 18.422 -0.896 -27.997 1.00 90.94 89 LYS A N 1
ATOM 713 C CA . LYS A 1 89 ? 19.200 -2.094 -28.331 1.00 90.94 89 LYS A CA 1
ATOM 714 C C . LYS A 1 89 ? 18.973 -2.522 -29.780 1.00 90.94 89 LYS A C 1
ATOM 716 O O . LYS A 1 89 ? 19.935 -2.669 -30.528 1.00 90.94 89 LYS A O 1
ATOM 721 N N . GLN A 1 90 ? 17.718 -2.634 -30.219 1.00 91.12 90 GLN A N 1
ATOM 722 C CA . GLN A 1 90 ? 17.397 -2.967 -31.612 1.00 91.12 90 GLN A CA 1
ATOM 723 C C . GLN A 1 90 ? 17.974 -1.944 -32.601 1.00 91.12 90 GLN A C 1
ATOM 725 O O . GLN A 1 90 ? 18.501 -2.321 -33.649 1.00 91.12 90 GLN A O 1
ATOM 730 N N . ARG A 1 91 ? 17.922 -0.648 -32.270 1.00 92.56 91 ARG A N 1
ATOM 731 C CA . ARG A 1 91 ? 18.512 0.417 -33.094 1.00 92.56 91 ARG A CA 1
ATOM 732 C C . ARG A 1 91 ? 20.035 0.279 -33.200 1.00 92.56 91 ARG A C 1
ATOM 734 O O . ARG A 1 91 ? 20.575 0.446 -34.293 1.00 92.56 91 ARG A O 1
ATOM 741 N N . CYS A 1 92 ? 20.711 -0.049 -32.098 1.00 91.06 92 CYS A N 1
ATOM 742 C CA . CYS A 1 92 ? 22.152 -0.304 -32.071 1.00 91.06 92 CYS A CA 1
ATOM 743 C C . CYS A 1 92 ? 22.526 -1.496 -32.966 1.00 91.06 92 CYS A C 1
ATOM 745 O O . CYS A 1 92 ? 23.387 -1.360 -33.835 1.00 91.06 92 CYS A O 1
ATOM 747 N N . LEU A 1 93 ? 21.811 -2.619 -32.829 1.00 91.31 93 LEU A N 1
ATOM 748 C CA . LEU A 1 93 ? 22.041 -3.831 -33.624 1.00 91.31 93 LEU A CA 1
ATOM 749 C C . LEU A 1 93 ? 21.849 -3.579 -35.122 1.00 91.31 93 LEU A C 1
ATOM 751 O O . LEU A 1 93 ? 22.706 -3.935 -35.926 1.00 91.31 93 LEU A O 1
ATOM 755 N N . ARG A 1 94 ? 20.781 -2.870 -35.514 1.00 91.31 94 ARG A N 1
ATOM 756 C CA . ARG A 1 94 ? 20.564 -2.497 -36.924 1.00 91.31 94 ARG A CA 1
ATOM 757 C C . ARG A 1 94 ? 21.727 -1.679 -37.490 1.00 91.31 94 ARG A C 1
ATOM 759 O O . ARG A 1 94 ? 22.155 -1.935 -38.613 1.00 91.31 94 ARG A O 1
ATOM 766 N N . ARG A 1 95 ? 22.259 -0.724 -36.718 1.00 91.88 95 ARG A N 1
ATOM 767 C CA . ARG A 1 95 ? 23.377 0.138 -37.139 1.00 91.88 95 ARG A CA 1
ATOM 768 C C . ARG A 1 95 ? 24.707 -0.619 -37.247 1.00 91.88 95 ARG A C 1
ATOM 770 O O . ARG A 1 95 ? 25.517 -0.268 -38.101 1.00 91.88 95 ARG A O 1
ATOM 777 N N . HIS A 1 96 ? 24.938 -1.621 -36.400 1.00 91.50 96 HIS A N 1
ATOM 778 C CA . HIS A 1 96 ? 26.228 -2.314 -36.292 1.00 91.50 96 HIS A CA 1
ATOM 779 C C . HIS A 1 96 ? 26.244 -3.753 -36.820 1.00 91.50 96 HIS A C 1
ATOM 781 O O . HIS A 1 96 ? 27.284 -4.389 -36.752 1.00 91.50 96 HIS A O 1
ATOM 787 N N . SER A 1 97 ? 25.160 -4.218 -37.444 1.00 88.00 97 SER A N 1
ATOM 788 C CA . SER A 1 97 ? 24.994 -5.572 -38.014 1.00 88.00 97 SER A CA 1
ATOM 789 C C . SER A 1 97 ? 26.098 -6.080 -38.956 1.00 88.00 97 SER A C 1
ATOM 791 O O . SER A 1 97 ? 26.168 -7.272 -39.226 1.00 88.00 97 SER A O 1
ATOM 793 N N . LYS A 1 9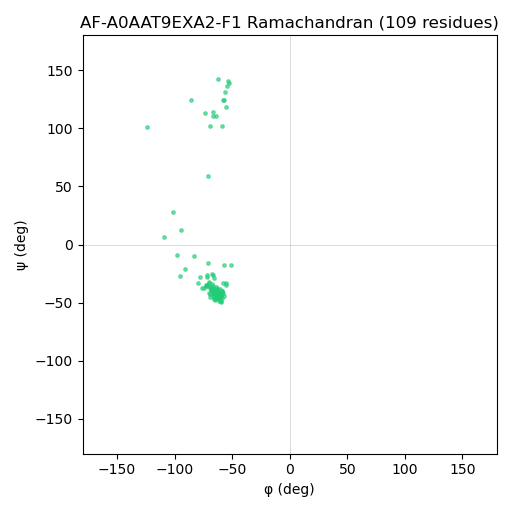8 ? 26.945 -5.198 -39.501 1.00 91.44 98 LYS A N 1
ATOM 794 C CA . LYS A 1 98 ? 28.054 -5.562 -40.403 1.00 91.44 98 LYS A CA 1
ATOM 795 C C . LYS A 1 98 ? 29.415 -5.658 -39.702 1.00 91.44 98 LYS A C 1
ATOM 797 O O . LYS A 1 98 ? 30.379 -6.074 -40.332 1.00 91.44 98 LYS A O 1
ATOM 802 N N . ASP A 1 99 ? 29.508 -5.237 -38.440 1.00 91.69 99 ASP A N 1
ATOM 803 C CA . ASP A 1 99 ? 30.740 -5.224 -37.645 1.00 91.69 99 ASP A CA 1
ATOM 804 C C . ASP A 1 99 ? 30.513 -6.019 -36.342 1.00 91.69 99 ASP A C 1
ATOM 806 O O . ASP A 1 99 ? 29.938 -5.476 -35.390 1.00 91.69 99 ASP A O 1
ATOM 810 N N . PRO A 1 100 ? 30.987 -7.279 -36.269 1.00 87.00 100 PRO A N 1
ATOM 811 C CA . PRO A 1 100 ? 30.764 -8.163 -35.123 1.00 87.00 100 PRO A CA 1
ATOM 812 C C . PRO A 1 100 ? 31.284 -7.591 -33.797 1.00 87.00 100 PRO A C 1
ATOM 814 O O . PRO A 1 100 ? 30.692 -7.806 -32.738 1.00 87.00 100 PRO A O 1
ATOM 817 N N . HIS A 1 101 ? 32.379 -6.821 -33.832 1.00 86.56 101 HIS A N 1
ATOM 818 C CA . HIS A 1 101 ? 32.953 -6.222 -32.629 1.00 86.56 101 HIS A CA 1
ATOM 819 C C . HIS A 1 101 ? 32.095 -5.074 -32.098 1.00 86.56 101 HIS A C 1
ATOM 821 O O . HIS A 1 101 ? 32.002 -4.877 -30.884 1.00 86.56 101 HIS A O 1
ATOM 827 N N . ARG A 1 102 ? 31.466 -4.296 -32.985 1.00 86.75 102 ARG A N 1
ATOM 828 C CA . ARG A 1 102 ? 30.535 -3.228 -32.589 1.00 86.75 102 ARG A CA 1
ATOM 829 C C . ARG A 1 102 ? 29.157 -3.767 -32.230 1.00 86.75 102 ARG A C 1
ATOM 831 O O . ARG A 1 102 ? 28.532 -3.227 -31.323 1.00 86.75 102 ARG A O 1
ATOM 838 N N . GLU A 1 103 ? 28.713 -4.835 -32.879 1.00 87.94 103 GLU A N 1
ATOM 839 C CA . GLU A 1 103 ? 27.476 -5.531 -32.534 1.00 87.94 103 GLU A CA 1
ATOM 840 C C . GLU A 1 103 ? 27.534 -6.106 -31.112 1.00 87.94 103 GLU A C 1
ATOM 842 O O . GLU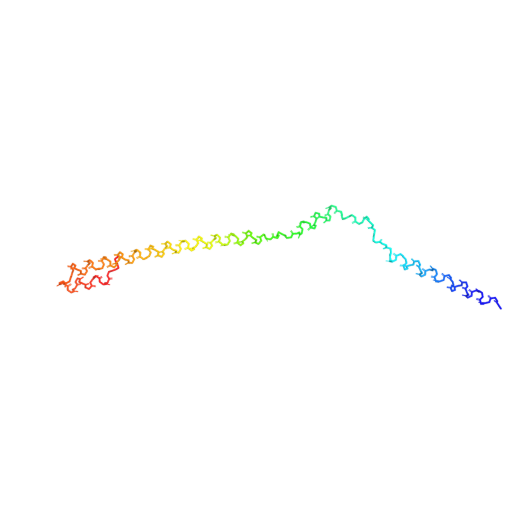 A 1 103 ? 26.621 -5.873 -30.320 1.00 87.94 103 GLU A O 1
ATOM 847 N N . ALA A 1 104 ? 28.648 -6.745 -30.732 1.00 88.31 104 ALA A N 1
ATOM 848 C CA . ALA A 1 104 ? 28.853 -7.257 -29.375 1.00 88.31 104 ALA A CA 1
ATOM 849 C C . ALA A 1 104 ? 28.696 -6.166 -28.293 1.00 88.31 104 ALA A C 1
ATOM 851 O O . ALA A 1 104 ? 28.140 -6.422 -27.223 1.00 88.31 104 ALA A O 1
ATOM 852 N N . LYS A 1 105 ? 29.100 -4.919 -28.585 1.00 88.38 105 LYS A N 1
ATOM 853 C CA . LYS A 1 105 ? 28.942 -3.777 -27.663 1.00 88.38 105 LYS A CA 1
ATOM 854 C C . LYS A 1 105 ? 27.480 -3.379 -27.433 1.00 88.38 105 LYS A C 1
ATOM 856 O O . LYS A 1 105 ? 27.159 -2.848 -26.375 1.00 88.38 105 LYS A O 1
ATOM 861 N N . CYS A 1 106 ? 26.580 -3.669 -28.373 1.00 88.19 106 CYS A N 1
ATOM 862 C CA . CYS A 1 106 ? 25.143 -3.437 -28.205 1.00 88.19 106 CYS A CA 1
ATOM 863 C C . CYS A 1 106 ? 24.487 -4.411 -27.204 1.00 88.19 106 CYS A C 1
ATOM 865 O O . CYS A 1 106 ? 23.362 -4.172 -26.770 1.00 88.19 106 CYS A O 1
ATOM 867 N N . TYR A 1 107 ? 25.145 -5.520 -26.850 1.00 84.12 107 TYR A N 1
ATOM 868 C CA . TYR A 1 107 ? 24.645 -6.470 -25.850 1.00 84.12 107 TYR A CA 1
ATOM 869 C C . TYR A 1 107 ? 25.201 -6.213 -24.451 1.00 84.12 107 TYR A C 1
ATOM 871 O O . TYR A 1 107 ? 24.536 -6.553 -23.476 1.00 84.12 107 TYR A O 1
ATOM 879 N N . THR A 1 108 ? 26.394 -5.623 -24.356 1.00 83.12 108 THR A N 1
ATOM 880 C CA . THR A 1 108 ? 27.080 -5.365 -23.084 1.00 83.12 108 THR A CA 1
ATOM 881 C C . THR A 1 108 ? 26.761 -3.998 -22.489 1.00 83.12 108 THR A C 1
ATOM 883 O O . THR A 1 108 ? 26.933 -3.809 -21.288 1.00 83.12 108 THR A O 1
ATOM 886 N N . HIS A 1 109 ? 26.295 -3.042 -23.297 1.00 73.56 109 HIS A N 1
ATOM 887 C CA . HIS A 1 109 ? 25.912 -1.726 -22.804 1.00 73.56 109 HIS A CA 1
ATOM 888 C C . HIS A 1 109 ? 24.459 -1.707 -22.309 1.00 73.56 109 HIS A C 1
ATOM 890 O O . HIS A 1 109 ? 23.531 -2.029 -23.054 1.00 73.56 109 HIS A O 1
ATOM 896 N N . SER A 1 110 ? 24.267 -1.297 -21.055 1.00 64.56 110 SER A N 1
ATOM 897 C CA . SER A 1 110 ? 22.956 -0.959 -20.496 1.00 64.56 110 SER A CA 1
ATOM 898 C C . SER A 1 110 ? 22.505 0.385 -21.081 1.00 64.56 110 SER A C 1
ATOM 900 O O . SER A 1 110 ? 23.154 1.400 -20.836 1.00 64.56 110 SER A O 1
ATOM 902 N N . PHE A 1 111 ? 21.447 0.379 -21.896 1.00 60.56 111 PHE A N 1
ATOM 903 C CA . PHE A 1 111 ? 20.915 1.562 -22.596 1.00 60.56 111 PHE A CA 1
ATOM 904 C C . PHE A 1 111 ? 19.883 2.368 -21.795 1.00 60.56 111 PHE A C 1
ATOM 906 O O . PHE A 1 111 ? 19.388 1.854 -20.770 1.00 60.56 111 PHE A O 1
#

Foldseek 3Di:
DVVVVVVVVVVVVVVVVVVVVVCVVPPDDPPPPPDDPVNVVVVVVVDDPPPPVVVVVVVVVVVVVVVVVVVVVVVVVVVVLVVVQVVQLVVQCVVCVPPPVSNVVSVVDRD

pLDDT: mean 79.47, std 15.37, range [50.16, 97.19]

Radius of gyration: 46.69 Å; Cα contacts (8 Å, |Δi|>4): 16; chains: 1; bounding box: 79×40×127 Å

Secondary structure (DSSP, 8-state):
-HHHHHHHHHHHHHHHHHHHHHHHHTPPPPTT----HHHHHHHHHTS-----HHHHHHHHHHHHHHHHHHHHHHHHHHHHHHHHHHHHHHHHHHHHTT-HHHHHHHHHS--

Mean predicted aligned error: 16.68 Å

Solvent-accessible surface area (backbone atoms only — not comparable to full-atom values): 6521 Å² total; per-residue (Å²): 123,74,68,61,57,54,52,50,54,52,55,55,56,54,55,58,56,56,57,50,55,56,51,63,74,67,50,75,78,68,91,77,74,68,79,49,69,69,58,52,50,53,53,56,71,66,50,70,84,74,74,60,60,69,62,52,52,54,53,48,53,55,49,52,54,52,49,52,52,49,51,54,49,52,51,52,50,51,50,50,52,52,51,52,33,50,51,52,35,54,52,43,35,69,76,22,72,89,39,72,77,58,31,54,50,42,74,73,54,88,109

Organism: NCBI:txid1334564